Protein AF-A0A075GJ49-F1 (afdb_monomer_lite)

pLDDT: mean 92.36, std 5.35, range [73.25, 97.56]

Structure (mmCIF, N/CA/C/O backbone):
data_AF-A0A075GJ49-F1
#
_entry.id   AF-A0A075GJ49-F1
#
loop_
_atom_site.group_PDB
_atom_site.id
_atom_site.type_symbol
_atom_site.label_atom_id
_atom_site.label_alt_id
_atom_site.label_comp_id
_atom_site.label_asym_id
_atom_site.label_entity_id
_atom_site.label_seq_id
_atom_site.pdbx_PDB_ins_code
_atom_site.Cartn_x
_atom_site.Cartn_y
_atom_site.Cartn_z
_atom_site.occupancy
_atom_site.B_iso_or_equiv
_atom_site.auth_seq_id
_atom_site.auth_comp_id
_atom_site.auth_asym_id
_atom_site.auth_atom_id
_atom_site.pdbx_PDB_model_num
ATOM 1 N N . SER A 1 1 ? -3.387 -7.343 -2.723 1.00 88.38 1 SER A N 1
ATOM 2 C CA . SER A 1 1 ? -2.083 -7.461 -2.047 1.00 88.38 1 SER A CA 1
ATOM 3 C C . SER A 1 1 ? -1.558 -6.074 -1.700 1.00 88.38 1 SER A C 1
ATOM 5 O O . SER A 1 1 ? -1.928 -5.113 -2.372 1.00 88.38 1 SER A O 1
ATOM 7 N N . VAL A 1 2 ? -0.749 -5.947 -0.644 1.00 93.94 2 VAL A N 1
ATOM 8 C CA . VAL A 1 2 ? -0.201 -4.667 -0.161 1.00 93.94 2 VAL A CA 1
ATOM 9 C C . VAL A 1 2 ? 1.272 -4.851 0.193 1.00 93.94 2 VAL A C 1
ATOM 11 O O . VAL A 1 2 ? 1.618 -5.798 0.895 1.00 93.94 2 VAL A O 1
ATOM 14 N N . VAL A 1 3 ? 2.121 -3.932 -0.266 1.00 96.06 3 VAL A N 1
ATOM 15 C CA . VAL A 1 3 ? 3.513 -3.791 0.192 1.00 96.06 3 VAL A CA 1
ATOM 16 C C . VAL A 1 3 ? 3.564 -2.617 1.155 1.00 96.06 3 VAL A C 1
ATOM 18 O O . VAL A 1 3 ? 2.918 -1.602 0.911 1.00 96.06 3 VAL A O 1
ATOM 21 N N . TYR A 1 4 ? 4.294 -2.730 2.256 1.00 95.31 4 TYR A N 1
ATOM 22 C CA . TYR A 1 4 ? 4.413 -1.632 3.206 1.00 95.31 4 TYR A CA 1
ATOM 23 C C . TYR A 1 4 ? 5.766 -1.637 3.901 1.00 95.31 4 TYR A C 1
ATOM 25 O O . TYR A 1 4 ? 6.449 -2.659 3.954 1.00 95.31 4 TYR A O 1
ATOM 33 N N . PHE A 1 5 ? 6.132 -0.480 4.438 1.00 95.00 5 PHE A N 1
ATOM 34 C CA . PHE A 1 5 ? 7.237 -0.355 5.375 1.00 95.00 5 PHE A CA 1
ATOM 35 C C . PHE A 1 5 ? 6.860 0.600 6.503 1.00 95.00 5 PHE A C 1
ATOM 37 O O . PHE A 1 5 ? 6.112 1.565 6.308 1.00 95.00 5 PHE A O 1
ATOM 44 N N . GLU A 1 6 ? 7.397 0.316 7.684 1.00 94.06 6 GLU A N 1
ATOM 45 C CA . GLU A 1 6 ? 7.264 1.179 8.848 1.00 94.06 6 GLU A CA 1
ATOM 46 C C . GLU A 1 6 ? 8.126 2.429 8.684 1.00 94.06 6 GLU A C 1
ATOM 48 O O . GLU A 1 6 ? 9.247 2.399 8.169 1.00 94.06 6 GLU A O 1
ATOM 53 N N . THR A 1 7 ? 7.601 3.552 9.153 1.00 92.38 7 THR A N 1
ATOM 54 C CA . THR A 1 7 ? 8.310 4.827 9.191 1.00 92.38 7 THR A CA 1
ATOM 55 C C . THR A 1 7 ? 8.338 5.358 10.616 1.00 92.38 7 THR A C 1
ATOM 57 O O . THR A 1 7 ? 7.631 4.884 11.499 1.00 92.38 7 THR A O 1
ATOM 60 N N . LYS A 1 8 ? 9.133 6.405 10.844 1.00 90.88 8 LYS A N 1
ATOM 61 C CA . LYS A 1 8 ? 9.128 7.143 12.118 1.00 90.88 8 LYS A CA 1
ATOM 62 C C . LYS A 1 8 ? 8.088 8.270 12.153 1.00 90.88 8 LYS A C 1
ATOM 64 O O . LYS A 1 8 ? 8.122 9.099 13.059 1.00 90.88 8 LYS A O 1
ATOM 69 N N . ILE A 1 9 ? 7.206 8.352 11.154 1.00 90.31 9 ILE A N 1
ATOM 70 C CA . ILE A 1 9 ? 6.189 9.400 11.070 1.00 90.31 9 ILE A CA 1
ATOM 71 C C . ILE A 1 9 ? 5.080 9.082 12.071 1.00 90.31 9 ILE A C 1
ATOM 73 O O . ILE A 1 9 ? 4.448 8.032 11.999 1.00 90.31 9 ILE A O 1
ATOM 77 N N . ASN A 1 10 ? 4.814 10.026 12.972 1.00 86.31 10 ASN A N 1
ATOM 78 C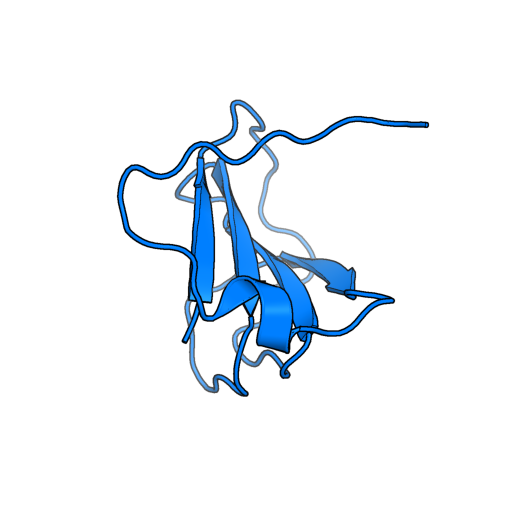 CA . ASN A 1 10 ? 3.635 10.018 13.827 1.00 86.31 10 ASN A CA 1
ATOM 79 C C . ASN A 1 10 ? 2.717 11.157 13.376 1.00 86.31 10 ASN A C 1
ATOM 81 O O . ASN A 1 10 ? 2.963 12.325 13.671 1.00 86.31 10 ASN A O 1
ATOM 85 N N . SER A 1 11 ? 1.699 10.803 12.599 1.00 78.88 11 SER A N 1
ATOM 86 C CA . SER A 1 11 ? 0.632 11.708 12.187 1.00 78.88 11 SER A CA 1
ATOM 87 C C . SER A 1 11 ? -0.689 11.134 12.684 1.00 78.88 11 SER A C 1
ATOM 89 O O . SER A 1 11 ? -0.868 9.916 12.696 1.00 78.88 11 SER A O 1
ATOM 91 N N . GLY A 1 12 ? -1.601 11.998 13.128 1.00 76.81 12 GLY A N 1
ATOM 92 C CA . GLY A 1 12 ? -2.950 11.588 13.507 1.00 76.81 12 GLY A CA 1
ATOM 93 C C . GLY A 1 12 ? -3.734 11.025 12.318 1.00 76.81 12 GLY A C 1
ATOM 94 O O . GLY A 1 12 ? -3.255 10.957 11.187 1.00 76.81 12 GLY A O 1
ATOM 95 N N . VAL A 1 13 ? -4.980 10.612 12.560 1.00 73.25 13 VAL A N 1
ATOM 96 C CA . VAL A 1 13 ? -5.812 10.094 11.471 1.00 73.25 13 VAL A CA 1
ATOM 97 C C . VAL A 1 13 ? -6.568 11.227 10.784 1.00 73.25 13 VAL A C 1
ATOM 99 O O . VAL A 1 13 ? -7.475 11.816 11.370 1.00 73.25 13 VAL A O 1
ATOM 102 N N . GLU A 1 14 ? -6.254 11.472 9.515 1.00 76.56 14 GLU A N 1
ATOM 103 C CA . GLU A 1 14 ? -6.944 12.443 8.661 1.00 76.56 14 GLU A CA 1
ATOM 104 C C . GLU A 1 14 ? -7.663 11.738 7.502 1.00 76.56 14 GLU A C 1
ATOM 106 O O . GLU A 1 14 ? -7.183 10.739 6.985 1.00 76.56 14 GLU A O 1
ATOM 111 N N . ARG A 1 15 ? -8.825 12.250 7.064 1.00 81.00 15 ARG A N 1
ATOM 112 C CA . ARG A 1 15 ? -9.523 11.799 5.832 1.00 81.00 15 ARG A CA 1
ATOM 113 C C . ARG A 1 15 ? -9.618 10.267 5.679 1.00 81.00 15 ARG A C 1
ATOM 115 O O . ARG A 1 15 ? -9.301 9.720 4.622 1.00 81.00 15 ARG A O 1
ATOM 122 N N . LYS A 1 16 ? -10.066 9.600 6.746 1.00 85.00 16 LYS A N 1
ATOM 123 C CA . LYS A 1 16 ? -10.166 8.136 6.862 1.00 85.00 16 LYS A CA 1
ATOM 124 C C . LYS A 1 16 ? -10.846 7.499 5.649 1.00 85.00 16 LYS A C 1
ATOM 126 O O . LYS A 1 16 ? -11.981 7.848 5.324 1.00 85.00 16 LYS A O 1
ATOM 131 N N . ARG A 1 17 ? -10.182 6.513 5.047 1.00 92.88 17 ARG A N 1
ATOM 132 C CA . ARG A 1 17 ? -10.754 5.599 4.050 1.00 92.88 17 ARG A CA 1
ATOM 133 C C . ARG A 1 17 ? -10.450 4.151 4.419 1.00 92.88 17 ARG A C 1
ATOM 135 O O . ARG A 1 17 ? -9.462 3.879 5.098 1.00 92.88 17 ARG A O 1
ATOM 142 N N . THR A 1 18 ? -11.319 3.250 3.981 1.00 95.19 18 THR A N 1
ATOM 143 C CA . THR A 1 18 ? -11.171 1.789 4.116 1.00 95.19 18 THR A CA 1
ATOM 144 C C . THR A 1 18 ? -11.091 1.091 2.762 1.00 95.19 18 THR A C 1
ATOM 146 O O . THR A 1 18 ? -10.678 -0.062 2.698 1.00 95.19 18 THR A O 1
ATOM 149 N N . ASP A 1 19 ? -11.461 1.792 1.690 1.00 96.50 19 ASP A N 1
ATOM 150 C CA . ASP A 1 19 ? -11.454 1.270 0.330 1.00 96.50 19 ASP A CA 1
ATOM 151 C C . ASP A 1 19 ? -10.329 1.940 -0.457 1.00 96.50 19 ASP A C 1
ATOM 153 O O . ASP A 1 19 ? -10.230 3.172 -0.500 1.00 96.50 19 ASP A O 1
ATOM 157 N N . PHE A 1 20 ? -9.494 1.113 -1.077 1.00 97.06 20 PHE A N 1
ATOM 158 C CA . PHE A 1 20 ? -8.293 1.512 -1.800 1.00 97.06 20 PHE A CA 1
ATOM 159 C C . PHE A 1 20 ? -8.247 0.809 -3.150 1.00 97.06 20 PHE A C 1
ATOM 161 O O . PHE A 1 20 ? -8.630 -0.356 -3.287 1.00 97.06 20 PHE A O 1
ATOM 168 N N . LYS A 1 21 ? -7.788 1.531 -4.164 1.00 96.88 21 LYS A N 1
ATOM 169 C CA . LYS A 1 21 ? -7.618 1.015 -5.518 1.00 96.88 21 LYS A CA 1
ATOM 170 C C . LYS A 1 21 ? -6.180 0.599 -5.768 1.00 96.88 21 LYS A C 1
ATOM 172 O O . LYS A 1 21 ? -5.249 1.104 -5.138 1.00 96.88 21 LYS A O 1
ATOM 177 N N . LYS A 1 22 ? -5.992 -0.290 -6.744 1.00 97.06 22 LYS A N 1
ATOM 178 C CA . LYS A 1 22 ? -4.666 -0.598 -7.280 1.00 97.06 22 LYS A CA 1
ATOM 179 C C . LYS A 1 22 ? -3.922 0.701 -7.625 1.00 97.06 22 LYS A C 1
ATOM 181 O O . LYS A 1 22 ? -4.426 1.547 -8.368 1.00 97.06 22 LYS A O 1
ATOM 186 N N . GLY A 1 23 ? -2.707 0.827 -7.101 1.00 97.44 23 GLY A N 1
ATOM 187 C CA . GLY A 1 23 ? -1.838 1.988 -7.274 1.00 97.44 23 GLY A CA 1
ATOM 188 C C . GLY A 1 23 ? -2.003 3.077 -6.213 1.00 97.44 23 GLY A C 1
ATOM 189 O O . GLY A 1 23 ? -1.198 4.006 -6.202 1.00 97.44 23 GLY A O 1
ATOM 190 N N . ASP A 1 24 ? -2.987 2.994 -5.315 1.00 97.56 24 ASP A N 1
ATOM 191 C CA . ASP A 1 24 ? -3.102 3.957 -4.218 1.00 97.56 24 ASP A CA 1
ATOM 192 C C . ASP A 1 24 ? -1.941 3.799 -3.220 1.00 97.56 24 ASP A C 1
ATOM 194 O O . ASP A 1 24 ? -1.465 2.691 -2.941 1.00 97.56 24 ASP A O 1
ATOM 198 N N . ILE A 1 25 ? -1.498 4.930 -2.664 1.00 96.94 25 ILE A N 1
ATOM 199 C CA . ILE A 1 25 ? -0.514 4.993 -1.582 1.00 96.94 25 ILE A CA 1
ATOM 200 C C . ILE A 1 25 ? -1.203 5.597 -0.362 1.00 96.94 25 ILE A C 1
ATOM 202 O O . ILE A 1 25 ? -1.744 6.708 -0.421 1.00 96.94 25 ILE A O 1
ATOM 206 N N . ALA A 1 26 ? -1.178 4.873 0.752 1.00 96.06 26 ALA A N 1
ATOM 207 C CA . ALA A 1 26 ? -1.843 5.273 1.982 1.00 96.06 26 ALA A CA 1
ATOM 208 C C . ALA A 1 26 ? -0.896 5.240 3.182 1.00 96.06 26 ALA A C 1
ATOM 210 O O . ALA A 1 26 ? 0.034 4.444 3.234 1.00 96.06 26 ALA A O 1
ATOM 211 N N . PHE A 1 27 ? -1.158 6.093 4.163 1.00 96.00 27 PHE A N 1
ATOM 212 C CA . PHE A 1 27 ? -0.498 6.076 5.459 1.00 96.00 27 PHE A CA 1
ATOM 213 C C . PHE A 1 27 ? -1.413 5.408 6.486 1.00 96.00 27 PHE A C 1
ATOM 215 O O . PHE A 1 27 ? -2.549 5.856 6.666 1.00 96.00 27 PHE A O 1
ATOM 222 N N . LEU A 1 28 ? -0.922 4.357 7.146 1.00 94.56 28 LEU A N 1
ATOM 223 C CA . LEU A 1 28 ? -1.578 3.675 8.259 1.00 94.56 28 LEU A CA 1
ATOM 224 C C . LEU A 1 28 ? -1.065 4.259 9.586 1.00 94.56 28 LEU A C 1
ATOM 226 O O . LEU A 1 28 ? 0.028 3.892 10.027 1.00 94.56 28 LEU A O 1
ATOM 230 N N . PRO A 1 29 ? -1.842 5.124 10.265 1.00 91.94 29 PRO A N 1
ATOM 231 C CA . PRO A 1 29 ? -1.341 5.868 11.419 1.00 91.94 29 PRO A CA 1
ATOM 232 C C . PRO A 1 29 ? -1.030 4.989 12.629 1.00 91.94 29 PRO A C 1
ATOM 234 O O . PRO A 1 29 ? -0.095 5.267 13.368 1.00 91.94 29 PRO A O 1
ATOM 237 N N . THR A 1 30 ? -1.787 3.903 12.820 1.00 90.00 30 THR A N 1
ATOM 238 C CA . THR A 1 30 ? -1.622 2.997 13.969 1.00 90.00 30 THR A CA 1
ATOM 239 C C . THR A 1 30 ? -0.284 2.267 13.972 1.00 90.00 30 THR A C 1
ATOM 241 O O . THR A 1 30 ? 0.186 1.878 15.032 1.00 90.00 30 THR A O 1
ATOM 244 N N . GLU A 1 31 ? 0.312 2.072 12.795 1.00 91.75 31 GLU A N 1
ATOM 245 C CA . GLU A 1 31 ? 1.579 1.351 12.603 1.00 91.75 31 GLU A CA 1
ATOM 246 C C . GLU A 1 31 ? 2.671 2.273 12.038 1.00 91.75 31 GLU A C 1
ATOM 248 O O . GLU A 1 31 ? 3.731 1.801 11.642 1.00 91.75 31 GLU A O 1
ATOM 253 N N . GLY A 1 32 ? 2.404 3.583 11.919 1.00 93.38 32 GLY A N 1
ATOM 254 C CA . GLY A 1 32 ? 3.330 4.541 11.308 1.00 93.38 32 GLY A CA 1
ATOM 255 C C . GLY A 1 32 ? 3.804 4.130 9.909 1.00 93.38 32 GLY A C 1
ATOM 256 O O . GLY A 1 32 ? 4.930 4.441 9.526 1.00 93.38 32 GLY A O 1
ATOM 257 N N . SER A 1 33 ? 2.991 3.390 9.154 1.00 95.19 33 SER A N 1
ATOM 258 C CA . SER A 1 33 ? 3.429 2.678 7.948 1.00 95.19 33 SER A CA 1
ATOM 259 C 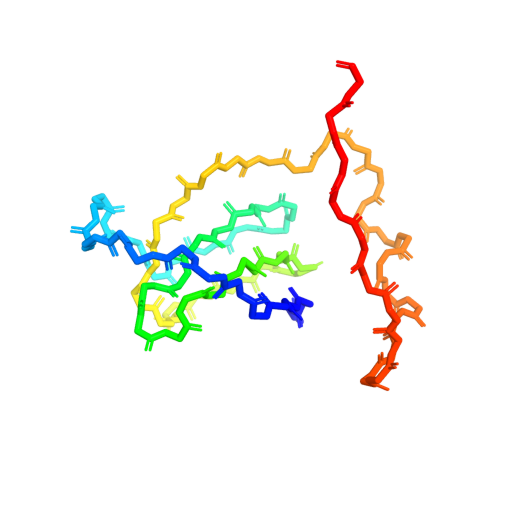C . SER A 1 33 ? 2.937 3.338 6.667 1.00 95.19 33 SER A C 1
ATOM 261 O O . SER A 1 33 ? 1.818 3.851 6.612 1.00 95.19 33 SER A O 1
ATOM 263 N N . ILE A 1 34 ? 3.752 3.285 5.612 1.00 96.00 34 ILE A N 1
ATOM 264 C CA . ILE A 1 34 ? 3.332 3.654 4.255 1.00 96.00 34 ILE A CA 1
ATOM 265 C C . ILE A 1 34 ? 2.995 2.372 3.496 1.00 96.00 34 ILE A C 1
ATOM 267 O O . ILE A 1 34 ? 3.834 1.483 3.363 1.00 96.00 34 ILE A O 1
ATOM 271 N N . CYS A 1 35 ? 1.765 2.290 2.997 1.00 96.00 35 CYS A N 1
ATOM 272 C CA . CYS A 1 35 ? 1.194 1.145 2.304 1.00 96.00 35 CYS A CA 1
ATOM 273 C C . CYS A 1 35 ? 0.999 1.447 0.812 1.00 96.00 35 CYS A C 1
ATOM 275 O O . CYS A 1 35 ? 0.410 2.461 0.440 1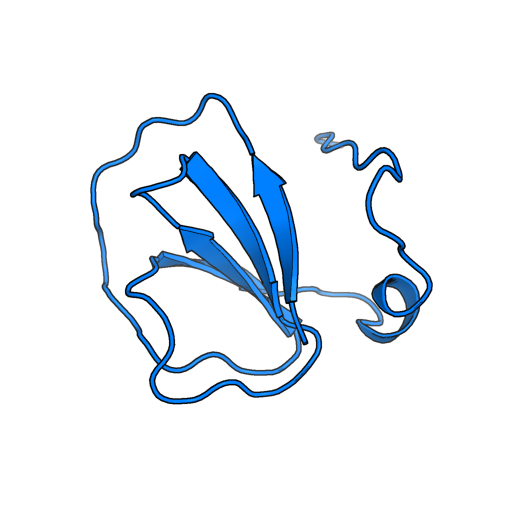.00 96.00 35 CYS A O 1
ATOM 277 N N . PHE A 1 36 ? 1.438 0.517 -0.029 1.00 97.06 36 PHE A N 1
ATOM 278 C CA . PHE A 1 36 ? 1.365 0.531 -1.484 1.00 97.06 36 PHE A CA 1
ATOM 279 C C . PHE A 1 36 ? 0.390 -0.562 -1.926 1.00 97.06 36 PHE A C 1
ATOM 281 O O . PHE A 1 36 ? 0.671 -1.756 -1.779 1.00 97.06 36 PHE A O 1
ATOM 288 N N . TYR A 1 37 ? -0.770 -0.166 -2.446 1.00 97.00 37 TYR A N 1
ATOM 289 C CA . TYR A 1 37 ? -1.812 -1.107 -2.850 1.00 97.00 37 TYR A CA 1
ATOM 290 C C . TYR A 1 37 ? -1.526 -1.675 -4.241 1.00 97.00 37 TYR A C 1
ATOM 292 O O . TYR A 1 37 ? -1.528 -0.949 -5.235 1.00 97.00 37 TYR A O 1
ATOM 300 N N . LEU A 1 38 ? -1.295 -2.988 -4.319 1.00 96.69 38 LEU A N 1
ATOM 301 C CA . LEU A 1 38 ? -1.024 -3.687 -5.583 1.00 96.69 38 LEU A CA 1
ATOM 302 C C . LEU A 1 38 ? -2.293 -4.203 -6.267 1.00 96.69 38 LEU A C 1
ATOM 304 O O . LEU A 1 38 ? -2.278 -4.466 -7.468 1.00 96.69 38 LEU A O 1
ATOM 308 N N . ASP A 1 39 ? -3.382 -4.309 -5.509 1.00 96.19 39 ASP A N 1
ATOM 309 C CA . ASP A 1 39 ? -4.710 -4.703 -5.970 1.00 96.19 39 ASP A CA 1
ATOM 310 C C . ASP A 1 39 ? -5.766 -3.833 -5.281 1.00 96.19 39 ASP A C 1
ATOM 312 O O . ASP A 1 39 ? -5.484 -3.199 -4.260 1.00 96.19 39 ASP A O 1
ATOM 316 N N . ASP A 1 40 ? -6.987 -3.846 -5.812 1.00 96.75 40 ASP A N 1
ATOM 317 C CA . ASP A 1 40 ? -8.144 -3.254 -5.144 1.00 96.75 40 ASP A CA 1
ATOM 318 C C . ASP A 1 40 ? -8.402 -3.958 -3.803 1.00 96.75 40 ASP A C 1
ATOM 320 O O . ASP A 1 40 ? -8.416 -5.189 -3.712 1.00 96.75 40 ASP A O 1
ATOM 324 N N . VAL A 1 41 ? -8.624 -3.168 -2.756 1.00 95.94 41 VAL A N 1
ATOM 325 C CA . VAL A 1 41 ? -8.949 -3.639 -1.409 1.00 95.94 41 VAL A CA 1
ATOM 326 C C . VAL A 1 41 ? -10.162 -2.870 -0.912 1.00 95.94 41 VAL A C 1
ATOM 328 O O . VAL A 1 41 ? -10.191 -1.643 -0.947 1.00 95.94 41 VAL A O 1
ATOM 331 N N . PHE A 1 42 ? -11.156 -3.601 -0.421 1.00 94.38 42 PHE A N 1
ATOM 332 C CA . PHE A 1 42 ? -12.377 -3.047 0.157 1.00 94.38 42 PHE A CA 1
ATOM 333 C C . PHE A 1 42 ? -12.459 -3.434 1.632 1.00 94.38 42 PHE A C 1
ATOM 335 O O . PHE A 1 42 ? -12.002 -4.517 2.005 1.00 94.38 42 PHE A O 1
ATOM 342 N N . ALA A 1 43 ? -13.043 -2.566 2.457 1.00 91.50 43 ALA A N 1
ATOM 343 C CA . ALA A 1 43 ? -13.195 -2.784 3.898 1.00 91.50 43 ALA A CA 1
ATOM 344 C C . ALA A 1 43 ? -11.867 -3.080 4.640 1.00 91.50 43 ALA A C 1
ATOM 346 O O . ALA A 1 43 ? -11.819 -3.886 5.570 1.00 91.50 43 ALA A O 1
ATOM 347 N N . GLY A 1 44 ? -10.778 -2.423 4.232 1.00 89.75 44 GLY A N 1
ATOM 348 C CA . GLY A 1 44 ? -9.475 -2.491 4.892 1.00 89.75 44 GLY A CA 1
ATOM 349 C C . GLY A 1 44 ? -9.388 -1.674 6.190 1.00 89.75 44 GLY A C 1
ATOM 350 O O . GLY A 1 44 ? -10.360 -1.077 6.658 1.00 89.75 44 GLY A O 1
ATOM 351 N N . LYS A 1 45 ? -8.181 -1.615 6.774 1.00 92.12 45 LYS A N 1
ATOM 352 C CA . LYS A 1 45 ? -7.889 -0.747 7.931 1.00 92.12 45 LYS A CA 1
ATOM 353 C C . LYS A 1 45 ? -8.124 0.727 7.567 1.00 92.12 45 LYS A C 1
ATOM 355 O O . LYS A 1 45 ? -7.948 1.126 6.419 1.00 92.12 45 LYS A O 1
ATOM 360 N N . GLN A 1 46 ? -8.475 1.550 8.559 1.00 93.25 46 GLN A N 1
ATOM 361 C CA . GLN A 1 46 ? -8.619 2.996 8.362 1.00 93.25 46 GLN A CA 1
ATOM 362 C C . GLN A 1 46 ? -7.253 3.637 8.095 1.00 93.25 46 GLN A C 1
ATOM 364 O O . GLN A 1 46 ? -6.397 3.660 8.979 1.00 93.25 46 GLN A O 1
ATOM 369 N N . MET A 1 47 ? -7.071 4.183 6.895 1.00 94.44 47 MET A N 1
ATOM 370 C CA . MET A 1 47 ? -5.836 4.859 6.485 1.00 94.44 47 MET A CA 1
ATOM 371 C C . MET A 1 47 ? -6.136 6.198 5.806 1.00 94.44 47 MET A C 1
ATOM 373 O O . MET A 1 47 ? -7.273 6.475 5.407 1.00 94.44 47 MET A O 1
ATOM 377 N N . THR A 1 48 ? -5.096 7.011 5.653 1.00 94.56 48 THR A N 1
ATOM 378 C CA . THR A 1 48 ? -5.131 8.277 4.915 1.00 94.56 48 THR A CA 1
ATOM 379 C C . THR A 1 48 ? -4.524 8.062 3.533 1.00 94.56 48 THR A C 1
ATOM 381 O O . THR A 1 48 ? -3.375 7.640 3.450 1.00 94.56 48 THR A O 1
ATOM 384 N N . ILE A 1 49 ? -5.229 8.373 2.440 1.00 94.56 49 ILE A N 1
ATOM 385 C CA . ILE A 1 49 ? -4.588 8.397 1.110 1.00 94.56 49 ILE A CA 1
ATOM 386 C C . ILE A 1 49 ? -3.616 9.575 1.058 1.00 94.56 49 ILE A C 1
ATOM 388 O O . ILE A 1 49 ? -4.023 10.719 1.264 1.00 94.56 49 ILE A O 1
ATOM 392 N N . ILE A 1 50 ? -2.352 9.289 0.752 1.00 94.81 50 ILE A N 1
ATOM 393 C CA . ILE A 1 50 ? -1.278 10.288 0.655 1.00 94.81 50 ILE A CA 1
ATOM 394 C C . ILE A 1 50 ? -0.759 10.465 -0.775 1.00 94.81 50 ILE A C 1
ATOM 396 O O . ILE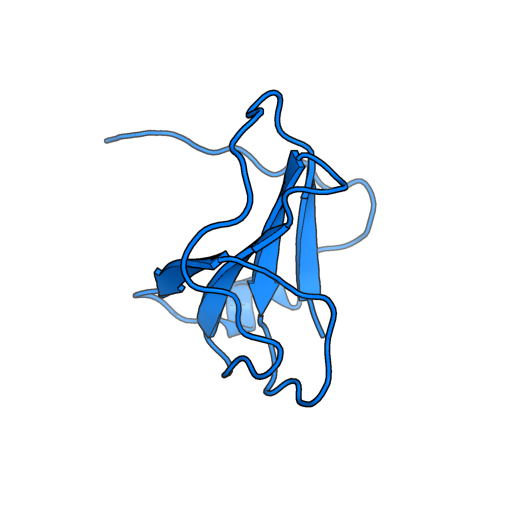 A 1 50 ? -0.032 11.417 -1.047 1.00 94.81 50 ILE A O 1
ATOM 400 N N . GLY A 1 51 ? -1.141 9.586 -1.703 1.00 95.75 51 GLY A N 1
ATOM 401 C CA . GLY A 1 51 ? -0.744 9.704 -3.099 1.00 95.75 51 GLY A CA 1
ATOM 402 C C . GLY A 1 51 ? -1.176 8.521 -3.953 1.00 95.75 51 GLY A C 1
ATOM 403 O O . GLY A 1 51 ? -1.975 7.682 -3.533 1.00 95.75 51 GLY A O 1
ATOM 404 N N . LYS A 1 52 ? -0.623 8.469 -5.164 1.00 97.00 52 LYS A N 1
ATOM 405 C CA . LYS A 1 52 ? -0.840 7.405 -6.141 1.00 97.00 52 LYS A CA 1
ATOM 406 C C . LYS A 1 52 ? 0.465 7.108 -6.875 1.00 97.00 52 LYS A C 1
ATOM 408 O O . LYS A 1 52 ? 1.246 8.021 -7.135 1.00 97.00 52 LYS A O 1
ATOM 413 N N . MET A 1 53 ? 0.696 5.842 -7.194 1.00 96.06 53 MET A N 1
ATOM 414 C CA . MET A 1 53 ? 1.816 5.414 -8.027 1.00 96.06 53 MET A CA 1
ATOM 415 C C . MET A 1 53 ? 1.627 5.949 -9.450 1.00 96.06 53 MET A C 1
ATOM 417 O O . MET A 1 53 ? 0.552 5.803 -10.032 1.00 96.06 53 MET A O 1
ATOM 421 N N . MET A 1 54 ? 2.668 6.586 -9.984 1.00 94.75 54 MET A N 1
ATOM 422 C CA . MET A 1 54 ? 2.664 7.146 -11.342 1.00 94.75 54 MET A CA 1
ATOM 423 C C . MET A 1 54 ? 3.161 6.142 -12.387 1.00 94.75 54 MET A C 1
ATOM 425 O O . MET A 1 54 ? 2.752 6.207 -13.542 1.00 94.75 54 MET A O 1
ATOM 429 N N . ASP A 1 55 ? 4.016 5.212 -11.964 1.00 92.56 55 ASP A N 1
ATOM 430 C CA . ASP A 1 55 ? 4.583 4.155 -12.797 1.00 92.56 55 ASP A CA 1
ATOM 431 C C . ASP A 1 55 ? 3.858 2.817 -12.594 1.00 92.56 55 ASP A C 1
ATOM 433 O O . ASP A 1 55 ? 2.933 2.684 -11.790 1.00 92.56 55 ASP A O 1
ATOM 437 N N . ASP A 1 56 ? 4.304 1.802 -13.335 1.00 93.38 56 ASP A N 1
ATOM 438 C CA . ASP A 1 56 ? 3.757 0.451 -13.279 1.00 93.38 56 ASP A CA 1
ATOM 439 C C . ASP A 1 56 ? 3.847 -0.181 -11.876 1.00 93.38 56 ASP A C 1
ATOM 441 O O . ASP A 1 56 ? 4.928 -0.488 -11.364 1.00 93.38 56 ASP A O 1
ATOM 445 N N . VAL A 1 57 ? 2.669 -0.427 -11.298 1.00 94.38 57 VAL A N 1
ATOM 446 C CA . VAL A 1 57 ? 2.450 -1.073 -9.996 1.00 94.38 57 VAL A CA 1
ATOM 447 C C . VAL A 1 57 ? 2.984 -2.508 -9.975 1.00 94.38 57 VAL A C 1
ATOM 449 O O . VAL A 1 57 ? 3.398 -3.002 -8.925 1.00 94.38 57 VAL A O 1
ATOM 452 N N . ASP A 1 58 ? 2.999 -3.195 -11.121 1.00 92.94 58 ASP A N 1
ATOM 453 C CA . ASP A 1 58 ? 3.345 -4.615 -11.181 1.00 92.94 58 ASP A CA 1
ATOM 454 C C . ASP A 1 58 ? 4.826 -4.879 -10.870 1.00 92.94 58 ASP A C 1
ATOM 456 O O . ASP A 1 58 ? 5.165 -5.973 -10.415 1.00 92.94 58 ASP A O 1
ATOM 460 N N . LYS A 1 59 ? 5.690 -3.859 -10.971 1.00 92.25 59 LYS A N 1
ATOM 461 C CA . LYS A 1 59 ? 7.095 -3.924 -10.531 1.00 92.25 59 LYS A CA 1
ATOM 462 C C . LYS A 1 59 ? 7.246 -4.264 -9.046 1.00 92.25 59 LYS A C 1
ATOM 464 O O . LYS A 1 59 ? 8.244 -4.859 -8.657 1.00 92.25 59 LYS A O 1
ATOM 469 N N . LEU A 1 60 ? 6.264 -3.911 -8.214 1.00 93.56 60 LEU A N 1
ATOM 470 C CA . LEU A 1 60 ? 6.291 -4.194 -6.777 1.00 93.56 60 LEU A CA 1
ATOM 471 C C . LEU A 1 60 ? 5.790 -5.604 -6.4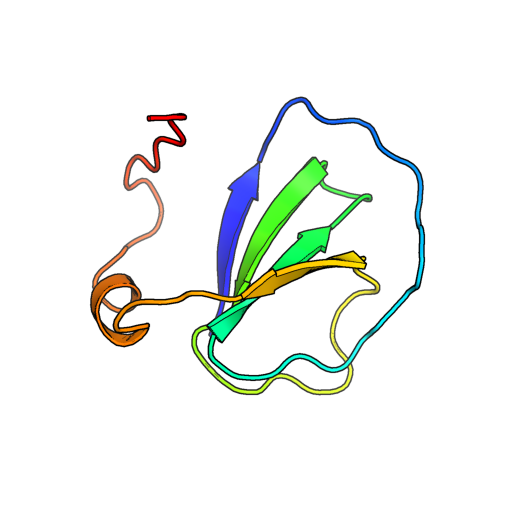27 1.00 93.56 60 LEU A C 1
ATOM 473 O O . LEU A 1 60 ? 5.940 -6.031 -5.285 1.00 93.56 60 LEU A O 1
ATOM 477 N N . LYS A 1 61 ? 5.241 -6.369 -7.382 1.00 93.06 61 LYS A N 1
ATOM 478 C CA . LYS A 1 61 ? 4.770 -7.746 -7.133 1.00 93.06 61 LYS A CA 1
ATOM 479 C C . LYS A 1 61 ? 5.900 -8.734 -6.843 1.00 93.06 61 LYS A C 1
ATOM 481 O O . LYS A 1 61 ? 5.643 -9.795 -6.284 1.00 93.06 61 LYS A O 1
ATOM 486 N N . THR A 1 62 ? 7.130 -8.415 -7.242 1.00 93.19 62 THR A N 1
ATOM 487 C CA . THR A 1 62 ? 8.300 -9.275 -7.014 1.00 93.19 62 THR A CA 1
ATOM 488 C C . THR A 1 62 ? 8.934 -9.074 -5.639 1.00 93.19 62 THR A C 1
ATOM 490 O O . THR A 1 62 ? 9.809 -9.858 -5.276 1.00 93.19 62 THR A O 1
ATOM 493 N N . VAL A 1 63 ? 8.516 -8.039 -4.900 1.00 93.50 63 VAL A N 1
ATOM 494 C CA . VAL A 1 63 ? 9.028 -7.709 -3.564 1.00 93.50 63 VAL A CA 1
ATOM 495 C C . VAL A 1 63 ? 8.616 -8.787 -2.568 1.00 93.50 63 VAL A C 1
ATOM 497 O O . VAL A 1 63 ? 7.467 -9.239 -2.550 1.00 93.50 63 VAL A O 1
ATOM 500 N N . LYS A 1 64 ? 9.557 -9.186 -1.718 1.00 93.94 64 LYS A N 1
ATOM 501 C CA . LYS A 1 64 ? 9.368 -10.186 -0.668 1.00 93.94 64 LYS A CA 1
ATOM 502 C C . LYS A 1 64 ? 9.531 -9.554 0.714 1.00 93.94 64 LYS A C 1
ATOM 504 O O . LYS A 1 64 ? 10.206 -8.532 0.857 1.00 93.94 64 LYS A O 1
ATOM 509 N N . PRO A 1 65 ? 8.944 -10.162 1.760 1.00 92.19 65 PRO A N 1
ATOM 510 C CA . PRO A 1 65 ? 9.270 -9.789 3.128 1.00 92.19 65 PRO A CA 1
ATOM 511 C C . PRO A 1 65 ? 10.789 -9.799 3.343 1.00 92.19 65 PRO A C 1
ATOM 513 O O . PRO A 1 65 ? 11.468 -10.707 2.864 1.00 92.19 65 PRO A O 1
ATOM 516 N N . SER A 1 66 ? 11.285 -8.799 4.073 1.00 90.81 66 SER A N 1
ATOM 517 C CA . SER A 1 66 ? 12.711 -8.538 4.340 1.00 90.81 66 SER A CA 1
ATOM 518 C C . SER A 1 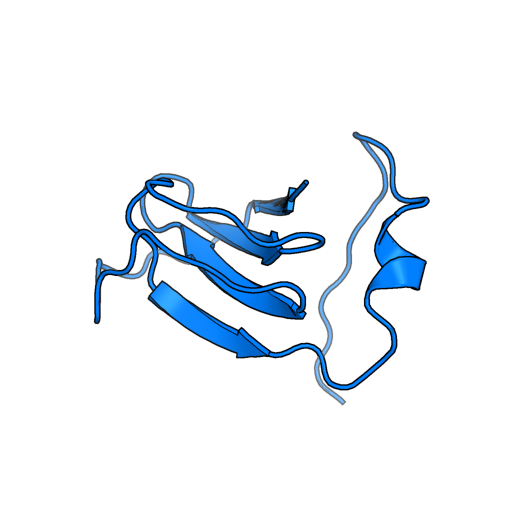66 ? 13.515 -7.877 3.213 1.00 90.81 66 SER A C 1
ATOM 520 O O . SER A 1 66 ? 14.683 -7.556 3.439 1.00 90.81 66 SER A O 1
ATOM 522 N N . ASP A 1 67 ? 12.923 -7.604 2.047 1.00 93.94 67 ASP A N 1
ATOM 523 C CA . ASP A 1 67 ? 13.549 -6.708 1.068 1.00 93.94 67 ASP A CA 1
ATOM 524 C C . ASP A 1 67 ? 13.639 -5.275 1.622 1.00 93.94 67 ASP A C 1
ATOM 526 O O . ASP A 1 67 ? 12.790 -4.820 2.394 1.00 93.94 67 ASP A O 1
ATOM 530 N N . ILE A 1 68 ? 14.672 -4.535 1.211 1.00 92.62 68 ILE A N 1
ATOM 531 C CA . ILE A 1 68 ? 14.895 -3.157 1.662 1.00 92.62 68 ILE A CA 1
ATOM 532 C C . ILE A 1 68 ? 14.178 -2.185 0.720 1.00 92.62 68 ILE A C 1
ATOM 534 O O . ILE A 1 68 ? 14.555 -2.044 -0.443 1.00 92.62 68 ILE A O 1
ATOM 538 N N . LEU A 1 69 ? 13.189 -1.458 1.246 1.00 92.31 69 LEU A N 1
ATOM 539 C CA . LEU A 1 69 ? 12.582 -0.307 0.575 1.00 92.31 69 LEU A CA 1
ATOM 540 C C . LEU A 1 69 ? 13.261 0.982 1.051 1.00 92.31 69 LEU A C 1
ATOM 542 O O . LEU A 1 69 ? 13.477 1.181 2.244 1.00 92.31 69 LEU A O 1
ATOM 546 N N . SER A 1 70 ? 13.598 1.868 0.116 1.00 90.94 70 SER A N 1
ATOM 547 C CA . SER A 1 70 ? 14.194 3.177 0.401 1.00 90.94 70 SER A CA 1
ATOM 548 C C . SER A 1 70 ? 13.365 4.275 -0.250 1.00 90.94 70 SER A C 1
ATOM 550 O O . SER A 1 70 ? 12.997 4.168 -1.417 1.00 90.94 70 SER A O 1
ATOM 552 N N . LEU A 1 71 ? 13.084 5.334 0.508 1.00 89.44 71 LEU A N 1
ATOM 553 C CA . LEU A 1 71 ? 12.384 6.520 0.026 1.00 89.44 71 LEU A CA 1
ATOM 554 C C . LEU A 1 71 ? 13.377 7.681 -0.060 1.00 89.44 71 LEU A C 1
ATOM 556 O O . LEU A 1 71 ? 14.003 8.037 0.938 1.00 89.44 71 LEU A O 1
ATOM 560 N N . SER A 1 72 ? 13.500 8.286 -1.236 1.00 90.44 72 SER A N 1
ATOM 561 C CA . SER A 1 72 ? 14.307 9.482 -1.471 1.00 90.44 72 SER A CA 1
ATOM 562 C C . SER A 1 72 ? 13.470 10.562 -2.152 1.00 90.44 72 SER A C 1
ATOM 564 O O . SER A 1 72 ? 12.450 10.288 -2.785 1.00 90.44 72 SER A O 1
ATOM 566 N N . ARG A 1 73 ? 13.901 11.813 -2.000 1.00 90.31 73 ARG A N 1
ATOM 567 C CA . ARG A 1 73 ? 13.386 12.947 -2.764 1.00 90.31 73 ARG A CA 1
ATOM 568 C C . ARG A 1 73 ? 14.430 13.300 -3.821 1.00 90.31 73 ARG A C 1
ATOM 570 O O . ARG A 1 73 ? 15.603 13.402 -3.472 1.00 90.31 73 ARG A O 1
ATOM 577 N N . ASN A 1 74 ? 13.989 13.462 -5.067 1.00 74.00 74 ASN A N 1
ATOM 578 C CA . ASN A 1 74 ? 14.804 14.053 -6.132 1.00 74.00 74 ASN A CA 1
ATOM 579 C C . ASN A 1 74 ? 14.946 15.563 -5.936 1.00 74.00 74 ASN A C 1
ATOM 581 O O . ASN A 1 74 ? 13.946 16.197 -5.514 1.00 74.00 74 ASN A O 1
#

Foldseek 3Di:
DKDKDADPDQDDQDPWDQWDAAFWWWQDNVRNMIIHHNHTGHRHHTTGGPDGHPDDSVVCVVDDPPDDDDDDDD

Organism: NCBI:txid1456016

Sequence (74 aa):
SVVYFETKINSGVERKRTDFKKGDIAFLPTEGSICFYLDDVFAGKQMTIIGKMMDDVDKLKTVKPSDILSLSRN

Radius of gyration: 11.95 Å; chains: 1; bounding box: 28×24×27 Å

Secondary structure (DSSP, 8-state):
-EEEEE-S------SEES-B-TTEEEEEGGGTEEEEESS-BSS---EEEEEE--S-GGGGGG--TTPPP-----

InterPro domains:
  IPR029000 Cyclophilin-like domain superfamily [SSF50891] (3-72)
  IPR041183 Cyclophilin-like [PF18050] (3-64)